Protein AF-A0A814KH04-F1 (afdb_monomer)

Nearest PDB structures (foldseek):
  5je6-assembly1_A  TM=6.049E-01  e=1.073E-02  Burkholderia glumae
  5gwx-assembly1_A  TM=6.426E-01  e=2.272E-01  Methanohalophilus portucalensis FDF-1
  5h02-assembly1_A  TM=6.486E-01  e=2.534E-01  Methanohalophilus portucalensis FDF-1
  5him-assembly1_A  TM=6.415E-01  e=2.676E-01  Methanohalophilus portucalensis FDF-1
  5gw0-assembly2_D  TM=2.124E-01  e=3.284E+00  Homo sapiens

Mean predicted aligned error: 6.42 Å

Solvent-accessible surface area (backbone atoms only — not comparable to full-atom values): 6808 Å² total; per-residue (Å²): 127,52,67,53,75,43,82,53,97,87,21,36,36,40,37,52,44,81,49,68,68,29,70,86,28,26,77,65,36,42,85,75,32,30,48,53,51,71,61,98,81,72,49,74,71,36,70,34,40,38,37,38,55,45,99,71,96,56,64,54,75,46,81,43,66,42,50,51,71,67,56,53,49,51,53,43,42,75,72,57,36,78,42,79,43,83,34,71,53,76,75,63,89,87,51,52,74,66,54,48,52,50,44,63,50,54,48,69,60,34,55,36,29,55,29,44,126

pLDDT: mean 81.62, std 11.53, range [50.75, 95.5]

Secondary structure (DSSP, 8-state):
-EEEEEEETTEEEEEEES-GGGGGGGGGGGGGTEEEE--TT--TT-EEEEEEE-SSS-EEEEEEE---HHHHHHHHHHTT------EEPPPPTTS-HHHHHHHHHH-SEE----B--

Sequence (117 aa):
MLSAIRRVCGKFFIGLVPNPSLIDNAKKMKKYGMDICFHKDIKDGDSFSIIFDFDGPSSFTVINFWYSLETYENIFRKAGFRTCKWVKQHINPQATEEQKTFFADYVQIGMSFIAGI

Structure (mmCIF, N/CA/C/O backbone):
data_AF-A0A814KH04-F1
#
_entry.id   AF-A0A814KH04-F1
#
loop_
_atom_site.group_PDB
_atom_site.id
_atom_site.type_symbol
_atom_site.label_atom_id
_atom_site.label_alt_id
_atom_site.label_comp_id
_atom_site.label_asym_id
_atom_site.label_entity_id
_atom_site.label_seq_id
_atom_site.pdbx_PDB_ins_code
_atom_site.Cartn_x
_atom_site.Cartn_y
_atom_site.Cartn_z
_atom_site.occupancy
_atom_site.B_iso_or_equiv
_atom_site.auth_seq_id
_atom_site.auth_comp_id
_atom_site.auth_asym_id
_atom_site.auth_atom_id
_atom_site.pdbx_PDB_model_num
ATOM 1 N N . MET A 1 1 ? -6.339 -9.578 -0.783 1.00 56.62 1 MET A N 1
ATOM 2 C CA . MET A 1 1 ? -5.688 -8.669 0.181 1.00 56.62 1 MET A CA 1
ATOM 3 C C . MET A 1 1 ? -4.882 -9.500 1.156 1.00 56.62 1 MET A C 1
ATOM 5 O O . MET A 1 1 ? -5.455 -10.368 1.805 1.00 56.62 1 MET A O 1
ATOM 9 N N . LEU A 1 2 ? -3.571 -9.280 1.218 1.00 56.06 2 LEU A N 1
ATOM 10 C CA . LEU A 1 2 ? -2.704 -9.986 2.152 1.00 56.06 2 LEU A CA 1
ATOM 11 C C . LEU A 1 2 ? -2.513 -9.101 3.389 1.00 56.06 2 LEU A C 1
ATOM 13 O O . LEU A 1 2 ? -2.022 -7.977 3.280 1.00 56.06 2 LEU A O 1
ATOM 17 N N . SER A 1 3 ? -2.910 -9.593 4.560 1.00 62.84 3 SER A N 1
ATOM 18 C CA . SER A 1 3 ? -2.659 -8.915 5.832 1.00 62.84 3 SER A CA 1
ATOM 19 C C . SER A 1 3 ? -1.684 -9.728 6.678 1.00 62.84 3 SER A C 1
ATOM 21 O O . SER A 1 3 ? -1.966 -10.881 7.001 1.00 62.84 3 SER A O 1
ATOM 23 N N . ALA A 1 4 ? -0.558 -9.139 7.072 1.00 68.19 4 ALA A N 1
ATOM 24 C CA . ALA A 1 4 ? 0.344 -9.744 8.046 1.00 68.19 4 ALA A CA 1
ATOM 25 C C . ALA A 1 4 ? -0.137 -9.384 9.454 1.00 68.19 4 ALA A C 1
ATOM 27 O O . ALA A 1 4 ? -0.037 -8.225 9.846 1.00 68.19 4 ALA A O 1
ATOM 28 N N . ILE A 1 5 ? -0.654 -10.355 10.210 1.00 72.44 5 ILE A N 1
ATOM 29 C CA . ILE A 1 5 ? -1.140 -10.154 11.583 1.00 72.44 5 ILE A CA 1
ATOM 30 C C . ILE A 1 5 ? -0.138 -10.768 12.563 1.00 72.44 5 ILE A C 1
ATOM 32 O O . ILE A 1 5 ? 0.152 -11.960 12.494 1.00 72.44 5 ILE A O 1
ATOM 36 N N . ARG A 1 6 ? 0.384 -9.974 13.503 1.00 76.00 6 ARG A N 1
ATOM 37 C CA . ARG A 1 6 ? 1.323 -10.430 14.539 1.00 76.00 6 ARG A CA 1
ATOM 38 C C . ARG A 1 6 ? 0.911 -9.924 15.913 1.00 76.00 6 ARG A C 1
ATOM 40 O O . ARG A 1 6 ? 0.588 -8.755 16.072 1.00 76.00 6 ARG A O 1
ATOM 47 N N . ARG A 1 7 ? 0.986 -10.772 16.939 1.00 75.06 7 ARG A N 1
ATOM 48 C CA . ARG A 1 7 ? 0.798 -10.338 18.331 1.00 75.06 7 ARG A CA 1
ATOM 49 C C . ARG A 1 7 ? 2.081 -9.689 18.869 1.00 75.06 7 ARG A C 1
ATOM 51 O O . ARG A 1 7 ? 3.156 -10.270 18.749 1.00 75.06 7 ARG A O 1
ATOM 58 N N . VAL A 1 8 ? 1.971 -8.507 19.473 1.00 72.38 8 VAL A N 1
ATOM 59 C CA . VAL A 1 8 ? 3.071 -7.737 20.075 1.00 72.38 8 VAL A CA 1
ATOM 60 C C . VAL A 1 8 ? 2.598 -7.170 21.416 1.00 72.38 8 VAL A C 1
ATOM 62 O O . VAL A 1 8 ? 1.661 -6.379 21.453 1.00 72.38 8 VAL A O 1
ATOM 65 N N . CYS A 1 9 ? 3.217 -7.591 22.525 1.00 74.62 9 CYS A N 1
ATOM 66 C CA . CYS A 1 9 ? 2.941 -7.092 23.885 1.00 74.62 9 CYS A CA 1
ATOM 67 C C . CYS A 1 9 ? 1.439 -7.016 24.247 1.00 74.62 9 CYS A C 1
ATOM 69 O O . CYS A 1 9 ? 0.952 -5.993 24.722 1.00 74.62 9 CYS A O 1
ATOM 71 N N . GLY A 1 10 ? 0.685 -8.086 23.969 1.00 72.94 10 GLY A N 1
ATOM 72 C CA . GLY A 1 10 ? -0.753 -8.162 24.267 1.00 72.94 10 GLY A CA 1
ATOM 73 C C . GLY A 1 10 ? -1.672 -7.477 23.248 1.00 72.94 10 GLY A C 1
ATOM 74 O O . GLY A 1 10 ? -2.886 -7.541 23.405 1.00 72.94 10 GLY A O 1
ATOM 75 N N . LYS A 1 11 ? -1.113 -6.881 22.192 1.00 70.62 11 LYS A N 1
ATOM 76 C CA . LYS A 1 11 ? -1.838 -6.205 21.109 1.00 70.62 11 LYS A CA 1
ATOM 77 C C . LYS A 1 11 ? -1.594 -6.910 19.775 1.00 70.62 11 LYS A C 1
ATOM 79 O O . LYS A 1 11 ? -0.675 -7.719 19.671 1.00 70.62 11 LYS A O 1
ATOM 84 N N . PHE A 1 12 ? -2.388 -6.612 18.754 1.00 73.31 12 PHE A N 1
ATOM 85 C CA . PHE A 1 12 ? -2.115 -7.049 17.378 1.00 73.31 12 PHE A CA 1
ATOM 86 C C . PHE A 1 12 ? -1.455 -5.931 16.586 1.00 73.31 12 PHE A C 1
ATOM 88 O O . PHE A 1 12 ? -1.806 -4.781 16.797 1.00 73.31 12 PHE A O 1
ATOM 95 N N . PHE A 1 13 ? -0.524 -6.293 15.709 1.00 73.12 13 PHE A N 1
ATOM 96 C CA . PHE A 1 13 ? 0.059 -5.509 14.628 1.00 73.12 13 PHE A CA 1
ATOM 97 C C . PHE A 1 13 ? -0.491 -6.083 13.323 1.00 73.12 13 PHE A C 1
ATOM 99 O O . PHE A 1 13 ? -0.372 -7.290 13.111 1.00 73.12 13 PHE A O 1
ATOM 106 N N . ILE A 1 14 ? -1.072 -5.250 12.460 1.00 73.06 14 ILE A N 1
ATOM 107 C CA . ILE A 1 14 ? -1.591 -5.682 11.156 1.00 73.06 14 ILE A CA 1
ATOM 108 C C . ILE A 1 14 ? -0.980 -4.833 10.050 1.00 73.06 14 ILE A C 1
ATOM 110 O O . ILE A 1 14 ? -1.285 -3.647 9.965 1.00 73.06 14 ILE A O 1
ATOM 114 N N . GLY A 1 15 ? -0.152 -5.445 9.206 1.00 75.06 15 GLY A N 1
ATOM 115 C CA . GLY A 1 15 ? 0.336 -4.842 7.967 1.00 75.06 15 GLY A CA 1
ATOM 116 C C . GLY A 1 15 ? -0.598 -5.165 6.808 1.00 75.06 15 GLY A C 1
ATOM 117 O O . GLY A 1 15 ? -0.972 -6.324 6.654 1.00 75.06 15 GLY A O 1
ATOM 118 N N . LEU A 1 16 ? -0.953 -4.172 5.991 1.00 77.25 16 LEU A N 1
ATOM 119 C CA . LEU A 1 16 ? -1.689 -4.406 4.747 1.00 77.25 16 LEU A CA 1
ATOM 120 C C . LEU A 1 16 ? -0.787 -4.343 3.534 1.00 77.25 16 LEU A C 1
ATOM 122 O O . LEU A 1 16 ? 0.003 -3.408 3.386 1.00 77.25 16 LEU A O 1
ATOM 126 N N . VAL A 1 17 ? -0.985 -5.310 2.645 1.00 74.25 17 VAL A N 1
ATOM 127 C CA . VAL A 1 17 ? -0.363 -5.345 1.332 1.00 74.25 17 VAL A CA 1
ATOM 128 C C . VAL A 1 17 ? -1.438 -5.691 0.287 1.00 74.25 17 VAL A C 1
ATOM 130 O O . VAL A 1 17 ? -2.058 -6.760 0.374 1.00 74.25 17 VAL A O 1
ATOM 133 N N . PRO A 1 18 ? -1.675 -4.820 -0.710 1.00 74.31 18 PRO A N 1
ATOM 134 C CA . PRO A 1 18 ? -1.066 -3.498 -0.900 1.00 74.31 18 PRO A CA 1
ATOM 135 C C . PRO A 1 18 ? -1.583 -2.448 0.101 1.00 74.31 18 PRO A C 1
ATOM 137 O O . PRO A 1 18 ? -2.674 -2.565 0.655 1.00 74.31 18 PRO A O 1
ATOM 140 N N . ASN A 1 19 ? -0.772 -1.417 0.340 1.00 74.62 19 ASN A N 1
ATOM 141 C CA . ASN A 1 19 ? -1.112 -0.321 1.241 1.00 74.62 19 ASN A CA 1
ATOM 142 C C . ASN A 1 19 ? -2.116 0.646 0.585 1.00 74.62 19 ASN A C 1
ATOM 144 O O . ASN A 1 19 ? -1.903 1.015 -0.570 1.00 74.62 19 ASN A O 1
ATOM 148 N N . PRO A 1 20 ? -3.155 1.127 1.289 1.00 78.56 20 PRO A N 1
ATOM 149 C CA . PRO A 1 20 ? -4.089 2.116 0.739 1.00 78.56 20 PRO A CA 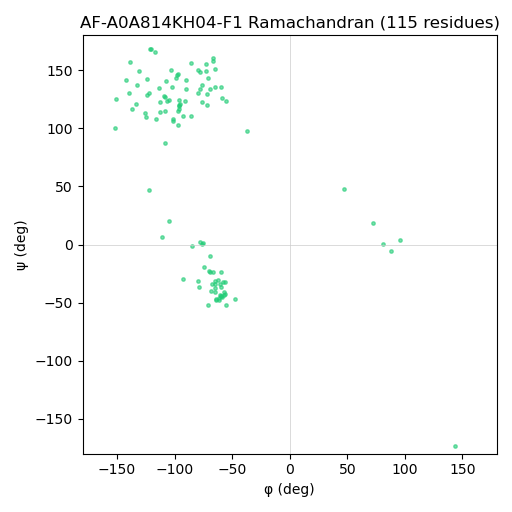1
ATOM 150 C C . PRO A 1 20 ? -3.424 3.406 0.241 1.00 78.56 20 PRO A C 1
ATOM 152 O O . PRO A 1 20 ? -3.869 3.972 -0.755 1.00 78.56 20 PRO A O 1
ATOM 155 N N . SER A 1 21 ? -2.322 3.832 0.873 1.00 79.88 21 SER A N 1
ATOM 156 C CA . SER A 1 21 ? -1.546 5.014 0.467 1.00 79.88 21 SER A CA 1
ATOM 157 C C . SER A 1 21 ? -0.671 4.783 -0.771 1.00 79.88 21 SER A C 1
ATOM 159 O O . SER A 1 21 ? 0.086 5.667 -1.167 1.00 79.88 21 SER A O 1
ATOM 161 N N . LEU A 1 22 ? -0.690 3.582 -1.355 1.00 80.00 22 LEU A N 1
ATOM 162 C CA . LEU A 1 22 ? 0.086 3.264 -2.554 1.00 80.00 22 LEU A CA 1
ATOM 163 C C . LEU A 1 22 ? -0.417 4.044 -3.775 1.00 80.00 22 LEU A C 1
ATOM 165 O O . LEU A 1 22 ? 0.360 4.281 -4.695 1.00 80.00 22 LEU A O 1
ATOM 169 N N . ILE A 1 23 ? -1.683 4.478 -3.770 1.00 82.06 23 ILE A N 1
ATOM 170 C CA . ILE A 1 23 ? -2.289 5.226 -4.877 1.00 82.06 23 ILE A CA 1
ATOM 171 C C . ILE A 1 23 ? -1.510 6.506 -5.210 1.00 82.06 23 ILE A C 1
ATOM 173 O O . ILE A 1 23 ? -1.216 6.764 -6.377 1.00 82.06 23 ILE A O 1
ATOM 177 N N . ASP A 1 24 ? -1.053 7.232 -4.187 1.00 82.44 24 ASP A N 1
ATOM 178 C CA . ASP A 1 24 ? -0.304 8.486 -4.344 1.00 82.44 24 ASP A CA 1
ATOM 179 C C . ASP A 1 24 ? 1.094 8.264 -4.935 1.00 82.44 24 ASP A C 1
ATOM 181 O O . ASP A 1 24 ? 1.683 9.160 -5.543 1.00 82.44 24 ASP A O 1
ATOM 185 N N . ASN A 1 25 ? 1.633 7.052 -4.783 1.00 85.88 25 ASN A N 1
ATOM 186 C CA . ASN A 1 25 ? 2.965 6.685 -5.250 1.00 85.88 25 ASN A CA 1
ATOM 187 C C . ASN A 1 25 ? 2.947 5.695 -6.421 1.00 85.88 25 ASN A C 1
ATOM 189 O O . ASN A 1 25 ? 4.012 5.277 -6.868 1.00 85.88 25 ASN A O 1
ATOM 193 N N . ALA A 1 26 ? 1.775 5.373 -6.976 1.00 87.69 26 ALA A N 1
ATOM 194 C CA . ALA A 1 26 ? 1.596 4.381 -8.036 1.00 87.69 26 ALA A CA 1
ATOM 195 C C . ALA A 1 26 ? 2.596 4.555 -9.189 1.00 87.69 26 ALA A C 1
ATOM 197 O O . ALA A 1 26 ? 3.286 3.623 -9.594 1.00 87.69 26 ALA A O 1
ATOM 198 N N . LYS A 1 27 ? 2.752 5.802 -9.651 1.00 88.94 27 LYS A N 1
ATOM 199 C CA . LYS A 1 27 ? 3.660 6.166 -10.748 1.00 88.94 27 LYS A CA 1
ATOM 200 C C . LYS A 1 27 ? 5.135 5.938 -10.417 1.00 88.94 27 LYS A C 1
ATOM 202 O O . LYS A 1 27 ? 5.913 5.634 -11.316 1.00 88.94 27 LYS A O 1
ATOM 207 N N . LYS A 1 28 ? 5.530 6.080 -9.147 1.00 90.38 28 LYS A N 1
ATOM 208 C CA . LYS A 1 28 ? 6.914 5.845 -8.710 1.00 90.38 28 LYS A CA 1
ATOM 209 C C . LYS A 1 28 ? 7.275 4.368 -8.759 1.00 90.38 28 LYS A C 1
ATOM 211 O O . LYS A 1 28 ? 8.453 4.055 -8.875 1.00 90.38 28 LYS A O 1
ATOM 216 N N . MET A 1 29 ? 6.285 3.477 -8.713 1.00 91.00 29 MET A N 1
ATOM 217 C CA . MET A 1 29 ? 6.528 2.038 -8.710 1.0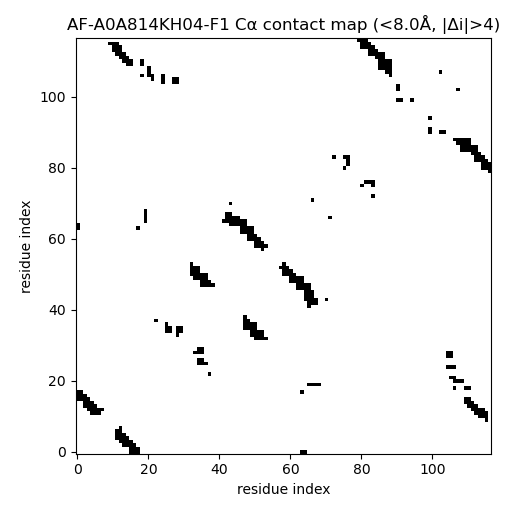0 91.00 29 MET A CA 1
ATOM 218 C C . MET A 1 29 ? 6.947 1.492 -10.076 1.00 91.00 29 MET A C 1
ATOM 220 O O . MET A 1 29 ? 7.611 0.459 -10.141 1.00 91.00 29 MET A O 1
ATOM 224 N N . LYS A 1 30 ? 6.674 2.237 -11.155 1.00 91.06 30 LYS A N 1
ATOM 225 C CA . LYS A 1 30 ? 6.985 1.825 -12.529 1.00 91.06 30 LYS A CA 1
ATOM 226 C C . LYS A 1 30 ? 8.473 1.568 -12.768 1.00 91.06 30 LYS A C 1
ATOM 228 O O . LYS A 1 30 ? 8.816 0.622 -13.465 1.00 91.06 30 LYS A O 1
ATOM 233 N N . LYS A 1 31 ? 9.365 2.348 -12.145 1.00 91.00 31 LYS A N 1
ATOM 234 C CA . LYS A 1 31 ? 10.825 2.141 -12.256 1.00 91.00 31 LYS A CA 1
ATOM 235 C C . LYS A 1 31 ? 11.326 0.867 -11.558 1.00 91.00 31 LYS A C 1
ATOM 237 O O . LYS A 1 31 ? 12.480 0.511 -11.734 1.00 91.00 31 LYS A O 1
ATOM 242 N N . TYR A 1 32 ? 10.473 0.211 -10.769 1.00 90.06 32 TYR A N 1
ATOM 243 C CA . TYR A 1 32 ? 10.739 -1.077 -10.126 1.00 90.06 32 TYR A CA 1
ATOM 244 C C . TYR A 1 32 ? 9.991 -2.230 -10.821 1.00 90.06 32 TYR A C 1
ATOM 246 O O . TYR A 1 32 ? 9.732 -3.253 -10.193 1.00 90.06 32 TYR A O 1
ATOM 254 N N . GLY A 1 33 ? 9.563 -2.042 -12.077 1.00 90.81 33 GLY A N 1
ATOM 255 C CA . GLY A 1 33 ? 8.830 -3.061 -12.836 1.00 90.81 33 GLY A CA 1
ATOM 256 C C . GLY A 1 33 ? 7.391 -3.279 -12.363 1.00 90.81 33 GLY A C 1
ATOM 257 O O . GLY A 1 33 ? 6.808 -4.316 -12.645 1.00 90.81 33 GLY A O 1
ATOM 258 N N . MET A 1 34 ? 6.800 -2.334 -11.623 1.00 91.31 34 MET A N 1
ATOM 259 C CA . MET A 1 34 ? 5.409 -2.423 -11.164 1.00 91.31 34 MET A CA 1
ATOM 260 C C . MET A 1 34 ? 4.561 -1.310 -11.775 1.00 91.31 34 MET A C 1
ATOM 262 O O . MET A 1 34 ? 4.657 -0.153 -11.359 1.00 91.31 34 MET A O 1
ATOM 266 N N . ASP A 1 35 ? 3.689 -1.655 -12.720 1.00 92.38 35 ASP A N 1
ATOM 267 C CA . ASP A 1 35 ? 2.661 -0.740 -13.222 1.00 92.38 35 ASP A CA 1
ATOM 268 C C . ASP A 1 35 ? 1.367 -0.941 -12.425 1.00 92.38 35 ASP A C 1
ATOM 270 O O . ASP A 1 35 ? 0.727 -1.993 -12.487 1.00 92.38 35 ASP A O 1
ATOM 274 N N . ILE A 1 36 ? 1.016 0.054 -11.609 1.00 92.06 36 ILE A N 1
ATOM 275 C CA . ILE A 1 36 ? -0.166 0.005 -10.750 1.00 92.06 36 ILE A CA 1
ATOM 276 C C . ILE A 1 36 ? -1.266 0.833 -11.403 1.00 92.06 36 ILE A C 1
ATOM 278 O O . ILE A 1 36 ? -1.227 2.067 -11.401 1.00 92.06 36 ILE A O 1
ATOM 282 N N . CYS A 1 37 ? -2.262 0.145 -11.949 1.00 91.88 37 CYS A N 1
ATOM 283 C CA . CYS A 1 37 ? -3.316 0.757 -12.741 1.00 91.88 37 CYS A CA 1
ATOM 284 C C . CYS A 1 37 ? -4.583 0.917 -11.896 1.00 91.88 37 CYS A C 1
ATOM 286 O O . CYS A 1 37 ? -5.273 -0.058 -11.595 1.00 91.88 37 CYS A O 1
ATOM 288 N N . PHE A 1 38 ? -4.891 2.163 -11.540 1.00 88.69 38 PHE A N 1
ATOM 289 C CA . PHE A 1 38 ? -6.124 2.553 -10.859 1.00 88.69 38 PHE A CA 1
ATOM 290 C C . PHE A 1 38 ? -7.104 3.210 -11.837 1.00 88.69 38 PHE A C 1
ATOM 292 O O . PHE A 1 38 ? -6.695 3.894 -12.778 1.00 88.69 38 PHE A O 1
ATOM 299 N N . HIS A 1 39 ? -8.403 3.072 -11.576 1.00 86.81 39 HIS A N 1
ATOM 300 C CA . HIS A 1 39 ? -9.412 3.930 -12.196 1.00 86.81 39 HIS A CA 1
ATOM 301 C C . HIS A 1 39 ? -9.360 5.339 -11.583 1.00 86.81 39 HIS A C 1
ATOM 303 O O . HIS A 1 39 ? -9.015 5.500 -10.414 1.00 86.81 39 HIS A O 1
ATOM 309 N N . LYS A 1 40 ? -9.701 6.367 -12.375 1.00 83.81 40 LYS A N 1
ATOM 310 C CA . LYS A 1 40 ? -9.605 7.784 -11.972 1.00 83.81 40 LYS A CA 1
ATOM 311 C C . LYS A 1 40 ? -10.422 8.112 -10.713 1.00 83.81 40 LYS A C 1
ATOM 313 O O . LYS A 1 40 ? -9.995 8.947 -9.926 1.00 83.81 40 LYS A O 1
ATOM 318 N N . ASP A 1 41 ? -11.541 7.420 -10.526 1.00 89.31 41 ASP A N 1
ATOM 319 C CA . ASP A 1 41 ? -12.502 7.651 -9.447 1.00 89.31 41 ASP A CA 1
ATOM 320 C C . ASP A 1 41 ? -12.689 6.381 -8.603 1.00 89.31 41 ASP A C 1
ATOM 322 O O . ASP A 1 41 ? -13.818 5.950 -8.371 1.00 89.31 41 ASP A O 1
ATOM 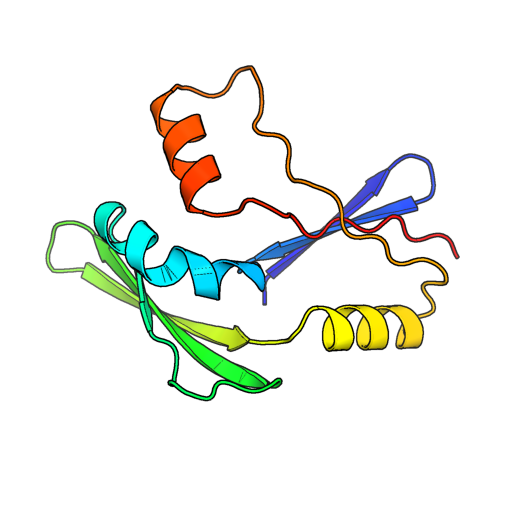326 N N . ILE A 1 42 ? -11.579 5.739 -8.215 1.00 90.69 42 ILE A N 1
ATOM 327 C CA . ILE A 1 42 ? -11.614 4.483 -7.458 1.00 90.69 42 ILE A CA 1
ATOM 328 C C . ILE A 1 42 ? -12.350 4.645 -6.120 1.00 90.69 42 ILE A C 1
ATOM 330 O O . ILE A 1 42 ? -12.153 5.621 -5.392 1.00 90.69 42 ILE A O 1
ATOM 334 N N . LYS A 1 43 ? -13.205 3.675 -5.801 1.00 93.06 43 LYS A N 1
ATOM 335 C CA . LYS A 1 43 ? -14.011 3.611 -4.579 1.00 93.06 43 LYS A CA 1
ATOM 336 C C . LYS A 1 43 ? -13.705 2.347 -3.789 1.00 93.06 43 LYS A C 1
ATOM 338 O O . LYS A 1 43 ? -13.059 1.418 -4.268 1.00 93.06 43 LYS A O 1
ATOM 343 N N . ASP A 1 44 ? -14.197 2.309 -2.558 1.00 92.88 44 ASP A N 1
ATOM 344 C CA . ASP A 1 44 ? -14.067 1.133 -1.704 1.00 92.88 44 ASP A CA 1
ATOM 345 C C . ASP A 1 44 ? -14.699 -0.101 -2.343 1.00 92.88 44 ASP A C 1
ATOM 347 O O . ASP A 1 44 ? -15.876 -0.100 -2.701 1.00 92.88 44 ASP A O 1
ATOM 351 N N . GLY A 1 45 ? -13.909 -1.169 -2.437 1.00 91.88 45 GLY A N 1
ATOM 352 C CA . GLY A 1 45 ? -14.295 -2.419 -3.079 1.00 91.88 45 GLY A CA 1
ATOM 353 C C . GLY A 1 45 ? -14.025 -2.468 -4.581 1.00 91.88 45 GLY A C 1
ATOM 354 O O . GLY A 1 45 ? -14.172 -3.544 -5.158 1.00 91.88 45 GLY A O 1
ATOM 355 N N . ASP A 1 46 ? -13.585 -1.375 -5.210 1.00 93.44 46 ASP A N 1
ATOM 356 C CA . ASP A 1 46 ? -13.186 -1.406 -6.615 1.00 93.44 46 ASP A CA 1
ATOM 357 C C . ASP A 1 46 ? -11.879 -2.179 -6.787 1.00 93.44 46 ASP A C 1
ATOM 359 O O . ASP A 1 46 ? -10.951 -2.105 -5.971 1.00 93.44 46 ASP A O 1
ATOM 363 N N . SER A 1 47 ? -11.791 -2.922 -7.887 1.00 93.56 47 SER A N 1
ATOM 364 C CA . SER A 1 47 ? -10.568 -3.620 -8.246 1.00 93.56 47 SER A CA 1
ATOM 365 C C . SER A 1 47 ? -9.549 -2.689 -8.899 1.00 93.56 47 SER A C 1
ATOM 367 O O . SER A 1 47 ? -9.905 -1.769 -9.633 1.00 93.56 47 SER A O 1
ATOM 369 N N . PHE A 1 48 ? -8.274 -2.998 -8.716 1.00 92.44 48 PHE A N 1
ATOM 370 C CA . PHE A 1 48 ? -7.166 -2.416 -9.461 1.00 92.44 48 PHE A CA 1
ATOM 371 C C . PHE A 1 48 ? -6.150 -3.503 -9.810 1.00 92.44 48 PHE A C 1
ATOM 373 O O . PHE A 1 48 ? -6.084 -4.545 -9.148 1.00 92.44 48 PHE A O 1
ATOM 380 N N . SER A 1 49 ? -5.353 -3.271 -10.849 1.00 93.25 49 SER A N 1
ATOM 381 C CA . SER A 1 49 ? -4.342 -4.226 -11.302 1.00 93.25 49 SER A CA 1
ATOM 382 C C . SER A 1 49 ? -2.935 -3.751 -10.968 1.00 93.25 49 SER A C 1
ATOM 384 O O . SER A 1 49 ? -2.612 -2.572 -11.100 1.00 93.25 49 SER A O 1
ATOM 386 N N . ILE A 1 50 ? -2.086 -4.692 -10.569 1.00 92.06 50 ILE A N 1
ATOM 387 C CA . ILE A 1 50 ? -0.639 -4.517 -10.489 1.00 92.06 50 ILE A CA 1
ATOM 388 C C . ILE A 1 50 ? -0.036 -5.425 -11.549 1.00 92.06 50 ILE A C 1
ATOM 390 O O . ILE A 1 50 ? -0.166 -6.648 -11.461 1.00 92.06 50 ILE A O 1
ATOM 394 N N . ILE A 1 51 ? 0.585 -4.828 -12.555 1.00 92.62 51 ILE A N 1
ATOM 395 C CA . ILE A 1 51 ? 1.295 -5.539 -13.610 1.00 92.62 51 ILE A CA 1
ATOM 396 C C . ILE A 1 51 ? 2.764 -5.560 -13.209 1.00 92.62 51 ILE A C 1
ATOM 398 O O . ILE A 1 51 ? 3.373 -4.505 -13.030 1.00 92.62 51 ILE A O 1
ATOM 402 N N . PHE A 1 52 ? 3.307 -6.759 -13.035 1.00 91.69 52 PHE A N 1
ATOM 403 C CA . PHE A 1 52 ? 4.727 -6.951 -12.789 1.00 91.69 52 PHE A CA 1
ATOM 404 C C . PHE A 1 52 ? 5.416 -7.262 -14.113 1.00 91.69 52 PHE A C 1
ATOM 406 O O . PHE A 1 52 ? 5.111 -8.274 -14.749 1.00 91.69 52 PHE A O 1
ATOM 413 N N . ASP A 1 53 ? 6.314 -6.373 -14.512 1.00 87.31 53 ASP A N 1
ATOM 414 C CA . ASP A 1 53 ? 7.176 -6.506 -15.677 1.00 87.31 53 ASP A CA 1
ATOM 415 C C . ASP A 1 53 ? 8.530 -7.042 -15.200 1.00 87.31 53 ASP A C 1
ATOM 417 O O . ASP A 1 53 ? 9.308 -6.327 -14.563 1.00 87.31 53 ASP A O 1
ATOM 421 N N . PHE A 1 54 ? 8.766 -8.336 -15.411 1.00 80.19 54 PHE A N 1
ATOM 422 C CA . PHE A 1 54 ? 10.078 -8.938 -15.198 1.00 80.19 54 PHE A CA 1
ATOM 423 C C . PHE A 1 54 ? 10.770 -8.951 -16.547 1.00 80.19 54 PHE A C 1
ATOM 425 O O . PHE A 1 54 ? 10.240 -9.579 -17.461 1.00 80.19 54 PHE A O 1
ATOM 432 N N . ASP A 1 55 ? 11.928 -8.296 -16.653 1.00 72.50 55 ASP A N 1
ATOM 433 C CA . ASP A 1 55 ? 12.753 -8.228 -17.865 1.00 72.50 55 ASP A CA 1
ATOM 434 C C . ASP A 1 55 ? 12.741 -9.567 -18.644 1.00 72.50 55 ASP A C 1
ATOM 436 O O . ASP A 1 55 ? 13.436 -10.523 -18.286 1.00 72.50 55 ASP A O 1
ATOM 440 N N . GLY A 1 56 ? 11.895 -9.673 -19.681 1.00 68.12 56 GLY A N 1
ATOM 441 C CA . GLY A 1 56 ? 11.618 -10.930 -20.389 1.00 68.12 56 GLY A CA 1
ATOM 442 C C . GLY A 1 56 ? 10.156 -11.100 -20.846 1.00 68.12 56 GLY A C 1
ATOM 443 O O . GLY A 1 56 ? 9.350 -10.182 -20.741 1.00 68.12 56 GLY A O 1
ATOM 444 N N . PRO A 1 57 ? 9.772 -12.277 -21.382 1.00 72.50 57 PRO A N 1
ATOM 445 C CA . PRO A 1 57 ? 8.414 -12.534 -21.888 1.00 72.50 57 PRO A CA 1
ATOM 446 C C . PRO A 1 57 ? 7.367 -12.756 -20.781 1.00 72.50 57 PRO A C 1
ATOM 448 O O . PRO A 1 57 ? 6.207 -13.043 -21.076 1.00 72.50 57 PRO A O 1
ATOM 451 N N . SER A 1 58 ? 7.771 -12.673 -19.515 1.00 77.94 58 SER A N 1
ATOM 452 C CA . SER A 1 58 ? 6.969 -13.095 -18.372 1.00 77.94 58 SER A CA 1
ATOM 453 C C . SER A 1 58 ? 6.477 -11.880 -17.600 1.00 77.94 58 SER A C 1
ATOM 455 O O . SER A 1 58 ? 7.097 -11.462 -16.627 1.00 77.94 58 SER A O 1
ATOM 457 N N . SER A 1 59 ? 5.328 -11.345 -18.003 1.00 86.94 59 SER A N 1
ATOM 458 C CA . SER A 1 59 ? 4.552 -10.459 -17.138 1.00 86.94 59 SER A CA 1
ATOM 459 C C . SER A 1 59 ? 3.453 -11.249 -16.437 1.00 86.94 59 SER A C 1
ATOM 461 O O . SER A 1 59 ? 2.896 -12.205 -16.983 1.00 86.94 59 SER A O 1
ATOM 463 N N . PHE A 1 60 ? 3.125 -10.858 -15.209 1.00 91.19 60 PHE A N 1
ATOM 464 C CA . PHE A 1 60 ? 1.895 -11.318 -14.575 1.00 91.19 60 PHE A CA 1
ATOM 465 C C . PHE A 1 60 ? 1.127 -10.151 -13.981 1.00 91.19 60 PHE A C 1
ATOM 467 O O . PHE A 1 60 ? 1.690 -9.148 -13.543 1.00 91.19 60 PHE A O 1
ATOM 474 N N . THR A 1 61 ? -0.193 -10.300 -13.975 1.00 92.56 61 THR A N 1
ATOM 475 C CA . THR A 1 61 ? -1.110 -9.302 -13.435 1.00 92.56 61 THR A CA 1
ATOM 476 C C . THR A 1 61 ? -1.727 -9.829 -12.152 1.00 92.56 61 THR A C 1
ATOM 478 O O . THR A 1 61 ? -2.296 -10.919 -12.128 1.00 92.56 61 THR A O 1
ATOM 481 N N . VAL A 1 62 ? -1.648 -9.036 -11.087 1.00 91.31 62 VAL A N 1
ATOM 482 C CA . VAL A 1 62 ? -2.365 -9.283 -9.836 1.00 91.31 62 VAL A CA 1
ATOM 483 C C . VAL A 1 62 ? -3.537 -8.325 -9.755 1.00 91.31 62 VAL A C 1
ATOM 485 O O . VAL A 1 62 ? -3.353 -7.110 -9.792 1.00 91.31 62 VAL A O 1
ATOM 488 N N . ILE A 1 63 ? -4.738 -8.870 -9.592 1.00 91.75 63 ILE A N 1
ATOM 489 C CA . ILE A 1 63 ? -5.938 -8.081 -9.319 1.00 91.75 63 ILE A CA 1
ATOM 490 C C . ILE A 1 63 ? -6.093 -7.968 -7.800 1.00 91.75 63 ILE A C 1
ATOM 492 O O . ILE A 1 63 ? -6.134 -8.972 -7.088 1.00 91.75 63 ILE A O 1
ATOM 496 N N . ASN A 1 64 ? -6.159 -6.739 -7.299 1.00 91.19 64 ASN A N 1
ATOM 497 C CA . ASN A 1 64 ? -6.436 -6.423 -5.901 1.00 91.19 64 ASN A CA 1
ATOM 498 C C . ASN A 1 64 ? -7.688 -5.559 -5.791 1.00 91.19 64 ASN A C 1
ATOM 500 O O . ASN A 1 64 ? -8.177 -5.041 -6.786 1.00 91.19 64 ASN A O 1
ATOM 504 N N . PHE A 1 65 ? -8.182 -5.397 -4.568 1.00 90.88 65 PHE A N 1
ATOM 505 C CA . PHE A 1 65 ? -9.295 -4.509 -4.252 1.00 90.88 65 PHE A CA 1
ATOM 506 C C . PHE A 1 65 ? -8.787 -3.368 -3.387 1.00 90.88 65 PHE A C 1
ATOM 508 O O . PHE A 1 65 ? -8.007 -3.595 -2.453 1.00 90.88 65 PHE A O 1
ATOM 515 N N . TRP A 1 66 ? -9.197 -2.151 -3.718 1.00 90.62 66 TRP A N 1
ATOM 516 C CA . TRP A 1 66 ? -8.859 -0.967 -2.949 1.00 90.62 66 TRP A CA 1
ATOM 517 C C . TRP A 1 66 ? -9.914 -0.716 -1.874 1.00 90.62 66 TRP A C 1
ATOM 519 O O . TRP A 1 66 ? -11.108 -0.909 -2.087 1.00 90.62 66 TRP A O 1
ATOM 529 N N . TYR A 1 67 ? -9.449 -0.285 -0.709 1.00 89.75 67 TYR A N 1
ATOM 530 C CA . TYR A 1 67 ? -10.293 0.183 0.378 1.00 89.75 67 TYR A CA 1
ATOM 531 C C . TYR A 1 67 ? -9.599 1.363 1.052 1.00 89.75 67 TYR A C 1
ATOM 533 O O . TYR A 1 67 ? -8.378 1.364 1.240 1.00 89.75 67 TYR A O 1
ATOM 541 N N . SER A 1 68 ? -10.389 2.348 1.437 1.00 89.00 68 SER A N 1
ATOM 542 C CA . SER A 1 68 ? -9.999 3.525 2.184 1.00 89.00 68 SER A CA 1
ATOM 543 C C . SER A 1 68 ? -9.565 3.155 3.599 1.00 89.00 68 SER A C 1
ATOM 545 O O . SER A 1 68 ? -9.951 2.122 4.157 1.00 89.00 68 SER A O 1
ATOM 547 N N . LEU A 1 69 ? -8.770 4.034 4.213 1.00 86.38 69 LEU A N 1
ATOM 548 C CA . LEU A 1 69 ? -8.374 3.891 5.615 1.00 86.38 69 LEU A CA 1
ATOM 549 C C . LEU A 1 69 ? -9.604 3.789 6.531 1.00 86.38 69 LEU A C 1
ATOM 551 O O . LEU A 1 69 ? -9.653 2.927 7.406 1.00 86.38 69 LEU A O 1
ATOM 555 N N . GLU A 1 70 ? -10.627 4.608 6.288 1.00 89.62 70 GLU A N 1
ATOM 556 C CA . GLU A 1 70 ? -11.872 4.590 7.058 1.00 89.62 70 GLU A CA 1
ATOM 557 C C . GLU A 1 70 ? -12.577 3.228 6.988 1.00 89.62 70 GLU A C 1
ATOM 559 O O . GLU A 1 70 ? -12.987 2.681 8.017 1.0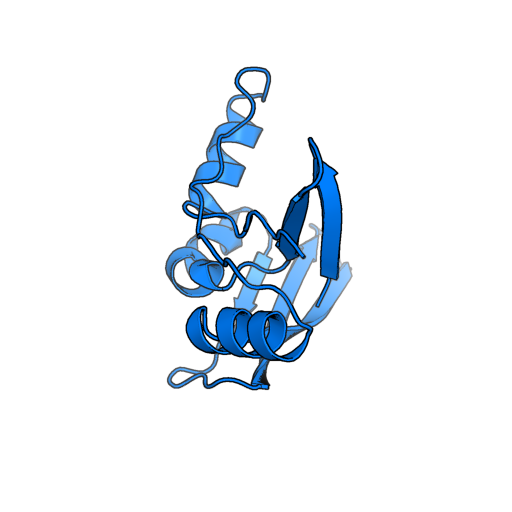0 89.62 70 GLU A O 1
ATOM 564 N N . THR A 1 71 ? -12.662 2.625 5.800 1.00 91.62 71 THR A N 1
ATOM 565 C CA . THR A 1 71 ? -13.281 1.304 5.653 1.00 91.62 71 THR A CA 1
ATOM 566 C C . THR A 1 71 ? -12.509 0.219 6.386 1.00 91.62 71 THR A C 1
ATOM 568 O O . THR A 1 71 ? -13.133 -0.624 7.036 1.00 91.62 71 THR A O 1
ATOM 571 N N . TYR A 1 72 ? -11.175 0.269 6.403 1.00 88.06 72 TYR A N 1
ATOM 572 C CA . TYR A 1 72 ? -10.397 -0.640 7.246 1.00 88.06 72 TYR A CA 1
ATOM 573 C C . TYR A 1 72 ? -10.691 -0.468 8.732 1.00 88.06 72 TYR A C 1
ATOM 575 O O . TYR A 1 72 ? -10.942 -1.463 9.412 1.00 88.06 72 TYR A O 1
ATOM 583 N N . GLU A 1 73 ? -10.695 0.764 9.248 1.00 86.69 73 GLU A N 1
ATOM 584 C CA . GLU A 1 73 ? -11.035 1.007 10.655 1.00 86.69 73 GLU A CA 1
ATOM 585 C C . GLU A 1 73 ? -12.420 0.460 10.996 1.00 86.69 73 GLU A C 1
ATOM 587 O O . GLU A 1 73 ? -12.593 -0.191 12.025 1.00 86.69 73 GLU A O 1
ATOM 592 N N . ASN A 1 74 ? -13.399 0.678 10.118 1.00 90.06 74 ASN A N 1
ATOM 593 C CA . ASN A 1 74 ? -14.760 0.198 10.309 1.00 90.06 74 ASN A CA 1
ATOM 594 C C . ASN A 1 74 ? -14.839 -1.334 10.302 1.00 90.06 74 ASN A C 1
ATOM 596 O O . ASN A 1 74 ? -15.536 -1.906 11.142 1.00 90.06 74 ASN A O 1
ATOM 600 N N . ILE A 1 75 ? -14.106 -2.009 9.411 1.00 89.25 75 ILE A N 1
ATOM 601 C CA . ILE A 1 75 ? -14.004 -3.476 9.395 1.00 89.25 75 ILE A CA 1
ATOM 602 C C . ILE A 1 75 ? -13.391 -3.985 10.706 1.00 89.25 75 ILE A C 1
ATOM 604 O O . ILE A 1 75 ? -13.941 -4.896 11.326 1.00 89.25 75 ILE A O 1
ATOM 608 N N . PHE A 1 76 ? -12.300 -3.379 11.180 1.00 85.75 76 PHE A N 1
ATOM 609 C CA . PHE A 1 76 ? -11.655 -3.811 12.422 1.00 85.75 76 PHE A CA 1
ATOM 610 C C . PHE A 1 76 ? -12.505 -3.527 13.664 1.00 85.75 76 PHE A C 1
ATOM 612 O O . PHE A 1 76 ? -12.614 -4.392 14.534 1.00 85.75 76 PHE A O 1
ATOM 619 N N . ARG A 1 77 ? -13.185 -2.378 13.734 1.00 86.69 77 ARG A N 1
ATOM 620 C CA . ARG A 1 77 ? -14.149 -2.093 14.809 1.00 86.69 77 ARG A CA 1
ATOM 621 C C . ARG A 1 77 ? -15.267 -3.136 14.844 1.00 86.69 77 ARG A C 1
ATOM 623 O O . ARG A 1 77 ? -15.569 -3.660 15.912 1.00 86.69 77 ARG A O 1
ATOM 630 N N . LYS A 1 78 ? -15.832 -3.496 13.683 1.00 89.88 78 LYS A N 1
ATOM 631 C CA . LYS A 1 78 ? -16.853 -4.558 13.570 1.00 89.88 78 LYS A CA 1
ATOM 632 C C . LYS A 1 78 ? -16.331 -5.931 13.999 1.00 89.88 78 LYS A C 1
ATOM 634 O O . LYS A 1 78 ? -17.100 -6.724 14.529 1.00 89.88 78 LYS A O 1
ATOM 639 N N . ALA A 1 79 ? -15.038 -6.195 13.822 1.00 85.81 79 ALA A N 1
ATOM 640 C CA . ALA A 1 79 ? -14.379 -7.412 14.296 1.00 85.81 79 ALA A CA 1
ATOM 641 C C . ALA A 1 79 ? -14.067 -7.410 15.810 1.00 85.81 79 ALA A C 1
ATOM 643 O O . ALA A 1 79 ? -13.481 -8.368 16.310 1.00 85.81 79 ALA A O 1
ATOM 644 N N . GLY A 1 80 ? -14.446 -6.360 16.549 1.00 84.75 80 GLY A N 1
ATOM 645 C CA . GLY A 1 80 ? -14.283 -6.268 18.004 1.00 84.75 80 GLY A CA 1
ATOM 646 C C . GLY A 1 80 ? -13.027 -5.527 18.468 1.00 84.75 80 GLY A C 1
ATOM 647 O O . GLY A 1 80 ? -12.779 -5.441 19.670 1.00 84.75 80 GLY A O 1
ATOM 648 N N . PHE A 1 81 ? -12.234 -4.957 17.556 1.00 81.88 81 PHE A N 1
ATOM 649 C CA . PHE A 1 81 ? -11.071 -4.160 17.939 1.00 81.88 81 PHE A CA 1
ATOM 650 C C . PHE A 1 81 ? -11.493 -2.772 18.437 1.00 81.88 81 PHE A C 1
ATOM 652 O O . PHE A 1 81 ? -12.121 -2.002 17.712 1.00 81.88 81 PHE A O 1
ATOM 659 N N . ARG A 1 82 ? -11.110 -2.420 19.673 1.00 82.19 82 ARG A N 1
ATOM 660 C CA . ARG A 1 82 ? -11.508 -1.140 20.293 1.00 82.19 82 ARG A CA 1
ATOM 661 C C . ARG A 1 82 ? -10.688 0.056 19.822 1.00 82.19 82 ARG A C 1
ATOM 663 O O . ARG A 1 82 ? -11.187 1.175 19.785 1.00 82.19 82 ARG A O 1
ATOM 670 N N . THR A 1 83 ? -9.420 -0.170 19.489 1.00 80.31 83 THR A N 1
ATOM 671 C CA . THR A 1 83 ? -8.475 0.885 19.109 1.00 80.31 83 THR A CA 1
ATOM 672 C C . THR A 1 83 ? -7.876 0.599 17.741 1.00 80.31 83 THR A C 1
ATOM 674 O O . THR A 1 83 ? -7.339 -0.481 17.509 1.00 80.31 83 THR A O 1
ATOM 677 N N . CYS A 1 84 ? -7.934 1.591 16.852 1.00 79.31 84 CYS A N 1
ATOM 678 C CA . CYS A 1 84 ? -7.244 1.596 15.566 1.00 79.31 84 CYS A CA 1
ATOM 679 C C . CYS A 1 84 ? -6.341 2.833 15.520 1.00 79.31 84 CYS A C 1
ATOM 681 O O . CYS A 1 84 ? -6.782 3.926 15.868 1.00 79.31 84 CYS A O 1
ATOM 683 N N . LYS A 1 85 ? -5.068 2.667 15.152 1.00 81.25 85 LYS A N 1
ATOM 684 C CA . LYS A 1 85 ? -4.121 3.778 15.004 1.00 81.25 85 LYS A CA 1
ATOM 685 C C . LYS A 1 85 ? -3.253 3.543 13.778 1.00 81.25 85 LYS A C 1
ATOM 687 O O . LYS A 1 85 ? -2.658 2.482 13.657 1.00 81.25 85 LYS A O 1
ATOM 692 N N . TRP A 1 86 ? -3.133 4.542 12.919 1.00 78.94 86 TRP A N 1
ATOM 693 C CA . TRP A 1 86 ? -2.164 4.538 11.828 1.00 78.94 86 TRP A CA 1
ATOM 694 C C . TRP A 1 86 ? -0.773 4.870 12.361 1.00 78.94 86 TRP A C 1
ATOM 696 O O . TRP A 1 86 ? -0.618 5.804 13.153 1.00 78.94 86 TRP A O 1
ATOM 706 N N . VAL A 1 87 ? 0.245 4.110 11.955 1.00 78.88 87 VAL A N 1
ATOM 707 C CA . VAL A 1 87 ? 1.632 4.371 12.360 1.00 78.88 87 VAL A CA 1
ATOM 708 C C . VAL A 1 87 ? 2.514 4.531 11.139 1.00 78.88 87 VAL A C 1
ATOM 710 O O . VAL A 1 87 ? 2.361 3.853 10.129 1.00 78.88 87 VAL A O 1
ATOM 713 N N . LYS A 1 88 ? 3.477 5.442 11.220 1.00 77.12 88 LYS A N 1
ATOM 714 C CA . LYS A 1 88 ? 4.450 5.587 10.147 1.00 77.12 88 LYS A CA 1
ATOM 715 C C . LYS A 1 88 ? 5.282 4.308 10.048 1.00 77.12 88 LYS A C 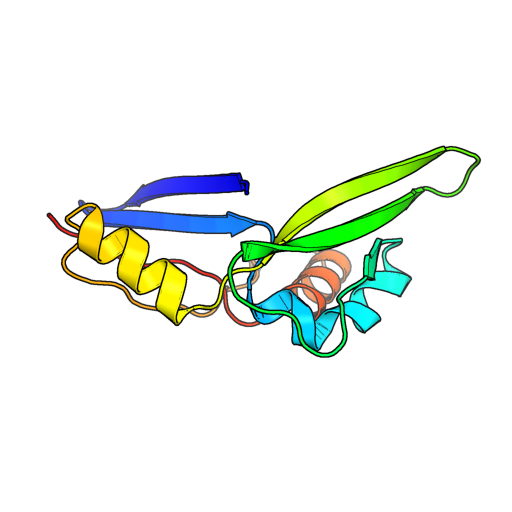1
ATOM 717 O O . LYS A 1 88 ? 5.720 3.775 11.068 1.00 77.12 88 LYS A O 1
ATOM 722 N N . GLN A 1 89 ? 5.497 3.816 8.830 1.00 76.69 89 GLN A N 1
ATOM 723 C CA . GLN A 1 89 ? 6.444 2.725 8.630 1.00 76.69 89 GLN A CA 1
ATOM 724 C C . GLN A 1 89 ? 7.857 3.272 8.823 1.00 76.69 89 GLN A C 1
ATOM 726 O O . GLN A 1 89 ? 8.223 4.301 8.255 1.00 76.69 89 GLN A O 1
ATOM 731 N N . HIS A 1 90 ? 8.636 2.594 9.659 1.00 80.81 90 HIS A N 1
ATOM 732 C CA . HIS A 1 90 ? 10.049 2.889 9.830 1.00 80.81 90 HIS A CA 1
ATOM 733 C C . HIS A 1 90 ? 10.840 1.938 8.945 1.00 80.81 90 HIS A C 1
ATOM 735 O O . HIS A 1 90 ? 10.693 0.719 9.048 1.00 80.81 90 HIS A O 1
ATOM 741 N N . ILE A 1 91 ? 11.673 2.500 8.074 1.00 83.25 91 ILE A N 1
ATOM 742 C CA . ILE A 1 91 ? 12.600 1.706 7.278 1.00 83.25 91 ILE A CA 1
ATOM 743 C C . ILE A 1 91 ? 13.651 1.136 8.228 1.00 83.25 91 ILE A C 1
A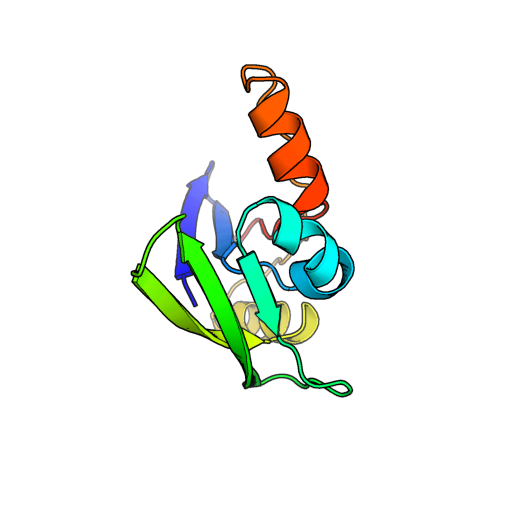TOM 745 O O . ILE A 1 91 ? 14.170 1.854 9.086 1.00 83.25 91 ILE A O 1
ATOM 749 N N . ASN A 1 92 ? 13.945 -0.158 8.091 1.00 85.31 92 ASN A N 1
ATOM 750 C CA . ASN A 1 92 ? 14.978 -0.806 8.887 1.00 85.31 92 ASN A CA 1
ATOM 751 C C . ASN A 1 92 ? 16.305 -0.036 8.718 1.00 85.31 92 ASN A C 1
ATOM 753 O O . ASN A 1 92 ? 16.764 0.107 7.583 1.00 85.31 92 ASN A O 1
ATOM 757 N N . PRO A 1 93 ? 16.947 0.444 9.801 1.00 88.38 93 PRO A N 1
ATOM 758 C CA . PRO A 1 93 ? 18.219 1.159 9.693 1.00 88.38 93 PRO A CA 1
ATOM 759 C C . PRO A 1 93 ? 19.332 0.315 9.054 1.00 88.38 93 PRO A C 1
ATOM 761 O O . PRO A 1 93 ? 20.257 0.877 8.473 1.00 88.38 93 PRO A O 1
ATOM 764 N N . GLN A 1 94 ? 19.224 -1.015 9.121 1.00 94.44 94 GLN A N 1
ATOM 765 C CA . GLN A 1 94 ? 20.160 -1.966 8.514 1.00 94.44 94 GLN A CA 1
ATOM 766 C C . GLN A 1 94 ? 19.863 -2.273 7.035 1.00 94.44 94 GLN A C 1
ATOM 768 O O . GLN A 1 94 ? 20.583 -3.061 6.430 1.00 94.44 94 GLN A O 1
ATOM 773 N N . ALA A 1 95 ? 18.803 -1.703 6.452 1.00 91.31 95 ALA A N 1
ATOM 774 C CA . ALA A 1 95 ? 18.501 -1.877 5.034 1.00 91.31 95 ALA A CA 1
ATOM 775 C C . ALA A 1 95 ? 19.596 -1.253 4.152 1.00 91.31 95 ALA A C 1
ATOM 777 O O . ALA A 1 95 ? 20.228 -0.263 4.533 1.00 91.31 95 ALA A O 1
ATOM 778 N N . THR A 1 96 ? 19.794 -1.799 2.953 1.00 95.50 96 THR A N 1
ATOM 779 C CA . THR A 1 96 ? 20.666 -1.182 1.943 1.00 95.50 96 THR A CA 1
ATOM 780 C C . THR A 1 96 ? 20.074 0.146 1.458 1.00 95.50 96 THR A C 1
ATOM 782 O O . THR A 1 96 ? 18.875 0.389 1.599 1.00 95.50 96 THR A O 1
ATOM 785 N N . GLU A 1 97 ? 20.885 1.020 0.859 1.00 93.88 97 GLU A N 1
ATOM 786 C CA . GLU A 1 97 ? 20.388 2.292 0.301 1.00 93.88 97 GLU A CA 1
ATOM 787 C C . GLU A 1 97 ? 19.345 2.086 -0.808 1.00 93.88 97 GLU A C 1
ATOM 789 O O . GLU A 1 97 ? 18.369 2.832 -0.901 1.00 93.88 97 GLU A O 1
ATOM 794 N N . GLU A 1 98 ? 19.490 1.020 -1.596 1.00 91.00 98 GLU A N 1
ATOM 795 C CA . GLU A 1 98 ? 18.503 0.623 -2.600 1.00 91.00 98 GLU A CA 1
ATOM 796 C C . GLU A 1 98 ? 17.171 0.230 -1.949 1.00 91.00 98 GLU A C 1
ATOM 798 O O . GLU A 1 98 ? 16.118 0.748 -2.322 1.00 91.00 98 GLU A O 1
ATOM 803 N N . GLN A 1 99 ? 17.211 -0.608 -0.908 1.00 89.62 99 GLN A N 1
ATOM 804 C CA . GLN A 1 99 ? 16.019 -0.981 -0.147 1.00 89.62 99 GLN A CA 1
ATOM 805 C C . GLN A 1 99 ? 15.365 0.239 0.504 1.00 89.62 99 GLN A C 1
ATOM 807 O O . GLN A 1 99 ? 14.145 0.384 0.454 1.00 89.62 99 GLN A O 1
ATOM 812 N N . LYS A 1 100 ? 16.154 1.142 1.098 1.00 90.50 100 LYS A N 1
ATOM 813 C CA . LYS A 1 100 ? 15.638 2.383 1.691 1.00 90.50 100 LYS A CA 1
ATOM 814 C C . LYS A 1 100 ? 14.921 3.237 0.653 1.00 90.50 100 LYS A C 1
ATOM 816 O O . LYS A 1 100 ? 13.824 3.719 0.924 1.00 90.50 100 LYS A O 1
ATOM 821 N N . THR A 1 101 ? 15.506 3.378 -0.533 1.00 90.62 101 THR A N 1
ATOM 822 C CA . THR A 1 101 ? 14.914 4.130 -1.644 1.00 90.62 101 THR A CA 1
ATOM 823 C C . THR A 1 101 ? 13.613 3.482 -2.115 1.00 90.62 101 THR A C 1
ATOM 825 O O . THR A 1 101 ? 12.590 4.160 -2.206 1.00 90.62 101 THR A O 1
ATOM 828 N N . PHE A 1 102 ? 13.621 2.160 -2.313 1.00 89.19 102 PHE A N 1
ATOM 829 C CA . PHE A 1 102 ? 12.426 1.393 -2.657 1.00 89.19 102 PHE A CA 1
ATOM 830 C C . PHE A 1 102 ? 11.302 1.608 -1.640 1.00 89.19 102 PHE A C 1
ATOM 832 O O . PHE A 1 102 ? 10.192 1.976 -2.015 1.00 89.19 102 PHE A O 1
ATOM 839 N N . PHE A 1 103 ? 11.578 1.428 -0.345 1.00 85.50 103 PHE A N 1
ATOM 840 C CA . PHE A 1 103 ? 10.555 1.564 0.691 1.00 85.50 103 PHE A CA 1
ATOM 841 C C . PHE A 1 103 ? 10.057 3.004 0.849 1.00 85.50 103 PHE A C 1
ATOM 843 O O . PHE A 1 103 ? 8.868 3.199 1.097 1.00 85.50 103 PHE A O 1
ATOM 850 N N . ALA A 1 104 ? 10.924 4.003 0.661 1.00 85.12 104 ALA A N 1
ATOM 851 C CA . ALA A 1 104 ? 10.534 5.411 0.678 1.00 85.12 104 ALA A CA 1
ATOM 852 C C . ALA A 1 104 ? 9.576 5.774 -0.470 1.00 85.12 104 ALA A C 1
ATOM 854 O O . ALA A 1 104 ? 8.684 6.608 -0.282 1.00 85.12 104 ALA A O 1
ATOM 855 N N . ASP A 1 105 ? 9.741 5.139 -1.633 1.00 85.94 105 ASP A N 1
ATOM 856 C CA . ASP A 1 105 ? 8.829 5.279 -2.767 1.00 85.94 105 ASP A CA 1
ATOM 857 C C . ASP A 1 105 ? 7.552 4.449 -2.594 1.00 85.94 105 ASP A C 1
ATOM 859 O O . ASP A 1 105 ? 6.479 4.910 -2.975 1.00 85.94 105 ASP A O 1
ATOM 863 N N . TYR A 1 106 ? 7.654 3.253 -2.009 1.00 80.06 106 TYR A N 1
ATOM 864 C CA . TYR A 1 106 ? 6.542 2.313 -1.880 1.00 80.06 106 TYR A CA 1
ATOM 865 C C . TYR A 1 106 ? 5.491 2.779 -0.869 1.00 80.06 106 TYR A C 1
ATOM 867 O O . TYR A 1 106 ? 4.303 2.832 -1.187 1.00 80.06 106 TYR A O 1
ATOM 875 N N . VAL A 1 107 ? 5.901 3.116 0.359 1.00 70.12 107 VAL A N 1
ATOM 876 C CA . VAL A 1 107 ? 4.972 3.441 1.449 1.00 70.12 107 VAL A CA 1
ATOM 877 C C . VAL A 1 107 ? 5.601 4.429 2.425 1.00 70.12 107 VAL A C 1
ATOM 879 O O . VAL A 1 107 ? 6.615 4.150 3.057 1.00 70.12 107 VAL A O 1
ATOM 882 N N . GLN A 1 108 ? 4.918 5.554 2.653 1.00 61.88 108 GLN A N 1
ATOM 883 C CA . GLN A 1 108 ? 5.274 6.482 3.733 1.00 61.88 108 GLN A CA 1
ATOM 884 C C . GLN A 1 108 ? 4.514 6.209 5.037 1.00 61.88 108 GLN A C 1
ATOM 886 O O . GLN A 1 108 ? 5.044 6.468 6.118 1.00 61.88 108 GLN A O 1
ATOM 891 N N . ILE A 1 109 ? 3.291 5.675 4.964 1.00 56.34 109 ILE A N 1
ATOM 892 C CA . ILE A 1 109 ? 2.449 5.381 6.130 1.00 56.34 109 ILE A CA 1
ATOM 893 C C . ILE A 1 109 ? 2.059 3.916 6.067 1.00 56.34 109 ILE A C 1
ATOM 895 O O . ILE A 1 109 ? 1.272 3.533 5.216 1.00 56.34 109 ILE A O 1
ATOM 899 N N . GLY A 1 110 ? 2.596 3.086 6.957 1.00 57.34 110 GLY A N 1
ATOM 900 C CA . GLY A 1 110 ? 2.140 1.711 7.068 1.00 57.34 110 GLY A CA 1
ATOM 901 C C . GLY A 1 110 ? 0.834 1.615 7.826 1.00 57.34 110 GLY A C 1
ATOM 902 O O . GLY A 1 110 ? 0.595 2.335 8.791 1.00 57.34 110 GLY A O 1
ATOM 903 N N . MET A 1 111 ? 0.008 0.641 7.476 1.00 55.84 111 MET A N 1
ATOM 904 C CA . MET A 1 111 ? -0.950 0.179 8.464 1.00 55.84 111 MET A CA 1
ATOM 905 C C . MET A 1 111 ? -0.196 -0.595 9.534 1.00 55.84 111 MET A C 1
ATOM 907 O O . MET A 1 111 ? 0.489 -1.575 9.249 1.00 55.84 111 MET A O 1
ATOM 911 N N . SER A 1 112 ? -0.278 -0.126 10.769 1.00 51.53 112 SER A N 1
ATOM 912 C CA . SER A 1 112 ? -0.108 -0.987 11.929 1.00 51.53 112 SER A CA 1
ATOM 913 C C . SER A 1 112 ? -0.916 -0.389 13.053 1.00 51.53 112 SER A C 1
ATOM 915 O O . SER A 1 112 ? -0.499 0.577 13.679 1.00 51.53 112 SER A O 1
ATOM 917 N N . PHE A 1 113 ? -2.094 -0.941 13.297 1.00 57.47 113 PHE A N 1
ATOM 918 C CA . PHE A 1 113 ? -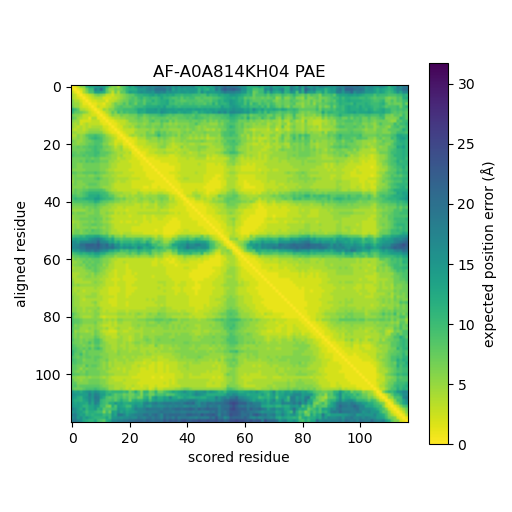2.823 -0.575 14.495 1.00 57.47 113 PHE A CA 1
ATOM 919 C C . PHE A 1 113 ? -2.364 -1.425 15.660 1.00 57.47 113 PHE A C 1
ATOM 921 O O . PHE A 1 113 ? -1.819 -2.503 15.474 1.00 57.47 113 PHE A O 1
ATOM 928 N N . ILE A 1 114 ? -2.571 -0.887 16.854 1.00 51.78 114 ILE A N 1
ATOM 929 C CA . ILE A 1 114 ? -2.508 -1.608 18.109 1.00 51.78 114 ILE A CA 1
ATOM 930 C C . ILE A 1 114 ? -3.947 -1.959 18.449 1.00 51.78 114 ILE A C 1
ATOM 932 O O . ILE A 1 114 ? -4.754 -1.068 18.709 1.00 51.78 114 ILE A O 1
ATOM 936 N N . ALA A 1 115 ? -4.254 -3.246 18.455 1.00 50.75 115 ALA A N 1
ATOM 937 C CA . ALA A 1 115 ? -5.577 -3.726 18.804 1.00 50.75 115 ALA A CA 1
ATOM 938 C C . ALA A 1 115 ? -5.560 -4.414 20.167 1.00 50.75 115 ALA A C 1
ATOM 940 O O . ALA A 1 115 ? -4.890 -5.434 20.325 1.00 50.75 115 ALA A O 1
ATOM 941 N N . GLY A 1 116 ? -6.261 -3.836 21.142 1.00 52.53 116 GLY A N 1
ATOM 942 C CA . GLY A 1 116 ? -6.633 -4.509 22.387 1.00 52.53 116 GLY A CA 1
ATOM 943 C C . GLY A 1 116 ? -8.068 -5.029 22.297 1.00 52.53 116 GLY A C 1
ATOM 944 O O . GLY A 1 116 ? -8.900 -4.402 21.633 1.00 52.53 116 GLY A O 1
ATOM 945 N N . ILE A 1 117 ? -8.326 -6.169 22.940 1.00 52.53 117 ILE A N 1
ATOM 946 C CA . ILE A 1 117 ? -9.679 -6.680 23.220 1.00 52.53 117 ILE A CA 1
ATOM 947 C C . ILE A 1 117 ? -10.236 -5.952 24.445 1.00 52.53 117 ILE A C 1
ATOM 949 O O . ILE A 1 117 ? -9.427 -5.653 25.350 1.00 52.53 117 ILE A O 1
#

Organism: NCBI:txid433720

Radius of gyration: 15.62 Å; Cα contacts (8 Å, |Δi|>4): 191; chains: 1; bounding box: 38×22×46 Å

Foldseek 3Di:
DDWDWDDDPQWIWIWDPPDLVQVVLQVVCVVVQWRKADDPDAAFQDKTWIWGDDPDPDIDIDIDTHHDPVVVVVVVVVVVFPWFDKAFDDDDPPDDPVSVVVPVSRDGITGTTTGHD

=== Feature glossary ===
The record interleaves many kinds of information about one protein. Here is each kind framed as the question it answers.

Q: What are the backbone torsion angles?
A: φ (phi) and ψ (psi) are the two rotatable backbone dihedrals per residue: φ is the C(i-1)–N–Cα–C torsion, ψ is the N–Cα–C–N(i+1) torsion, both in degrees on (−180°, 180°]. α-helical residues cluster near (−60°, −45°); β-strand residues near (−120°, +130°). A Ramachandran plot is simply a scatter of (φ, ψ) for every residue.

Q: What is the amino-acid chain?
A: This is the polypeptide sequence — one letter per residue, N-terminus first. Length ranges from a few dozen residues for small domains to over a thousand for large multi-domain proteins.

Q: How mobile is each atom in the crystal?
A: For experimental (PDB) structures, the B-factor (temperature factor) quantifies the positional spread of each atom in the crystal — a combination of thermal vibration and static disorder — in units of Å². High B-factors mark flexible loops or poorly resolved regions; low B-factors mark the rigid, well-ordered core.

Q: Are the domains correctly placed relative to each other?
A: Predicted Aligned Error (PAE) is an AlphaFold confidence matrix: entry (i, j) is the expected error in the position of residue j, in ångströms, when the prediction is superimposed on the true structure at residue i. Low PAE within a block of residues means that block is internally rigid and well-predicted; high PAE between two blocks means their relative placement is uncertain even if each block individually is confident.

Q: How confident is the AlphaFold model at each residue?
A: pLDDT is the predicted lDDT-Cα score: AlphaFold's confidence that the local environment of each residue (all inter-atomic distances within 15 Å) is correctly placed. It is a per-residue number between 0 and 100, with higher meaning more reliable.

Q: What family and function is it annotated with?
A: Functional annotations link the protein to curated databases. InterPro entries identify conserved domains and families by matching the sequence against member-database signatures (Pfam, PROSITE, CDD, …). Gene Ontology (GO) terms describe molecular function, biological process, and cellular component in a controlled vocabulary. CATH places the structure in a hierarchical fold classification (Class/Architecture/Topology/Homologous-superfamily). The organism is the source species.

Q: How big and how compact is the whole molecule?
A: Three whole-structure scalars: the radius of gyration (RMS distance of Cα from centroid, in Å), the count of Cα–Cα contacts (pairs closer than 8 Å and separated by more than four residues in sequence — i.e. tertiary, not local, contacts), and the bounding-box dimensions. Together they distinguish compact globular folds from extended fibres or disordered chains.

Q: What known structures does this most resemble?
A: The Foldseek neighbor list gives the closest experimentally determined structures in the PDB, ranked by structural alignment. TM-score near 1 means near-identical fold; near 0.3 means only rough topology match. This is how one finds what a novel AlphaFold prediction most resembles in the solved-structure universe.

Q: Which residues are buried vs exposed?
A: SASA measures how much of the protein is reachable by solvent. It is computed by rolling a water-sized probe over the atomic surface and summing the exposed area (Å²). Per-residue SASA distinguishes core (buried, low SASA) from surface (exposed, high SASA) residues; total SASA is a whole-molecule size measure.

Q: Which residues are in helices, strands, or loops?
A: Eight-state secondary structure (DSSP): H is the canonical α-helix, G the tighter 3₁₀-helix, I the wider π-helix; E/B are β-structure, T and S are turns and bends, and '-' is everything else. DSSP derives these from the pattern of main-chain N–H···O=C hydrogen bonds, not from the sequence.

Q: Where is each backbone atom in 3D?
A: Structure coordinates are given as an mmCIF _atom_site loop: one row per atom with element, residue name, chain id, sequence number, and x/y/z position in Å. Only the four main-chain atoms per residue are included here; side chains are omitted to keep the record compact.

Q: What if only a Cα trace is available?
A: Three-state secondary structure (P-SEA) collapses the eight DSSP classes into helix (a), strand (b), and coil (c). P-SE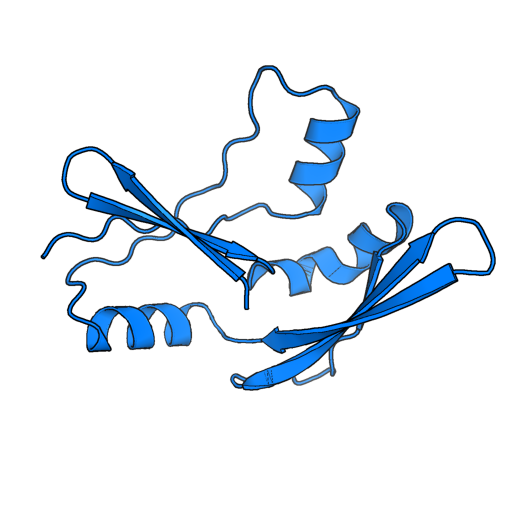A assigns these from Cα geometry alone — distances and angles — without requiring backbone oxygens, so it works on any Cα trace.

Q: What do the rendered images show?
A: The six renders are orthographic views along the three Cartesian axes in both directions. Representation (cartoon, sticks, or surface) and color scheme (sequence-rainbow or by-chain) vary across proteins so the training set covers all the common visualization conventions.

Q: What does the local fold look like, residue by residue?
A: Foldseek's 3Di representation compresses backbone geometry into a per-residue letter drawn from a learned twenty-state alphabet. It captures the tertiary interaction pattern around each residue — which residues are packed against it in space, regardless of where they are in sequence.

Q: What do the diagnostic plots show?
A: The contact map is a binary N×N matrix image: pixel (i, j) is dark where Cα_i and Cα_j are within 8 Å and |i−j|>4. Because the |i−j|>4 filter removes local helical contacts, off-diagonal stripes parallel to the main diagonal indicate parallel β-sheets; stripes perpendicular to it indicate antiparallel β-sheets. The Ram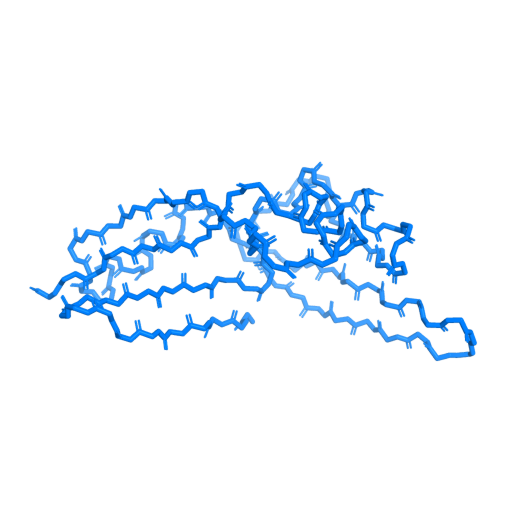achandran plot scatters every residue's (φ, ψ) pair against the sterically allowed regions. The PAE heatmap renders the predicted-aligned-error matrix.